Protein AF-A0AAN6EA94-F1 (afdb_monomer)

Nearest PDB structures (foldseek):
  4as4-assembly1_B  TM=8.033E-01  e=3.311E-05  Homo sapiens
  2bji-assembly1_B  TM=8.507E-01  e=7.725E-05  Bos taurus
  5j16-assembly1_D  TM=7.040E-01  e=3.036E-04  Staphylococcus aureus subsp. aureus MSSA476
  5i3s-assembly2_D  TM=6.982E-01  e=8.613E-04  Staphylococcus aureus subsp. aureus MSSA476
  5yht-assembly1_A  TM=8.464E-01  e=1.246E-02  Mycobacterium tuberculosis H37Rv

Solvent-accessible surface area (backbone atoms only — not comparable to full-atom values): 6766 Å² total; per-residue (Å²): 108,83,66,83,83,87,48,57,32,65,44,31,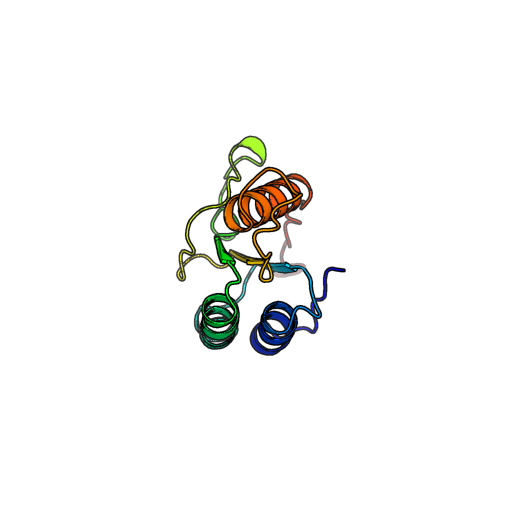46,32,15,34,70,58,78,25,54,39,41,77,52,76,70,60,55,54,80,54,35,49,70,14,51,53,47,18,49,76,52,57,17,50,62,24,22,56,56,50,48,90,89,46,88,66,53,66,94,71,41,54,72,36,74,61,45,69,87,41,30,19,42,32,38,34,25,53,46,76,73,47,99,89,49,91,67,51,22,69,56,50,51,46,50,56,47,30,54,47,47,66,68,58,78,84,78,82,80,70,82,85,77,81,128

Sequence (117 aa):
NLRITGAAAPDLALVAKGVAEMYWECGPHAWDFAAGVVLVLESGGAVFDGAGWWGSNVPQKDRVPRPLNIWNRKIVAVRHVPDLPDRPGSGREIQKQLVAELLETVEDIEYAPDGSH

Mean predicted aligned error: 7.83 Å

Radius of gyration: 14.71 Å; Cα contacts (8 Å, |Δi|>4): 202; chains: 1; bounding box: 42×26×45 Å

Foldseek 3Di:
DEDDPPAQQVSLLCLLVVVDFKYKDAADALVRHVNSQVSQVVSQKAKFFLDDADPDPCDLVNRFTHHDDNRHRIMMIGHQDCDDPPDPDHSVVVNRVVSNVVSNPDDDDPPDPPDDD

pLDDT: mean 78.44, std 14.79, range [38.16, 94.62]

Secondary structure (DSSP, 8-state):
-B---S-HHHHHHHHHTTSSSEEEEES--HHHHHHHHHHHHHTT-EEEE-SS-TT----GGG---EE--TTSSEEEEE------TTSSS-HHHHHHHHHHHHHHH------------

Structure (mmCIF, N/CA/C/O backbone):
data_AF-A0AAN6EA94-F1
#
_entry.id   AF-A0AAN6EA94-F1
#
loop_
_atom_site.group_PDB
_atom_site.id
_atom_site.type_symbol
_atom_site.label_atom_id
_atom_s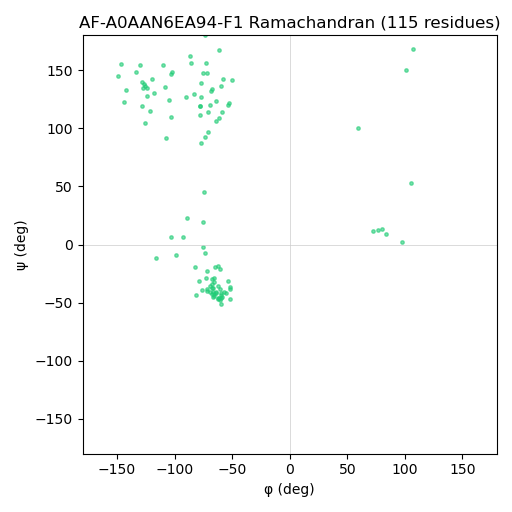ite.label_alt_id
_atom_site.label_comp_id
_atom_site.label_asym_id
_atom_site.label_entity_id
_atom_site.label_seq_id
_atom_site.pdbx_PDB_ins_code
_atom_site.Cartn_x
_atom_site.Cartn_y
_atom_site.Cartn_z
_atom_site.occupancy
_atom_site.B_iso_or_equiv
_atom_site.auth_seq_id
_atom_site.auth_comp_id
_atom_site.auth_asym_id
_atom_site.auth_atom_id
_atom_site.pdbx_PDB_model_num
ATOM 1 N N . ASN A 1 1 ? 2.825 -9.934 8.039 1.00 42.56 1 ASN A N 1
ATOM 2 C CA . ASN A 1 1 ? 3.240 -10.898 6.975 1.00 42.56 1 ASN A CA 1
ATOM 3 C C . ASN A 1 1 ? 3.220 -10.209 5.613 1.00 42.56 1 ASN A C 1
ATOM 5 O O . ASN A 1 1 ? 2.135 -9.860 5.161 1.00 42.56 1 ASN A O 1
ATOM 9 N N . LEU A 1 2 ? 4.381 -10.023 4.975 1.00 52.03 2 LEU A N 1
ATOM 10 C CA . LEU A 1 2 ? 4.511 -9.535 3.592 1.00 52.03 2 LEU A CA 1
ATOM 11 C C . LEU A 1 2 ? 4.500 -10.745 2.639 1.00 52.03 2 LEU A C 1
ATOM 13 O O . LEU A 1 2 ? 5.250 -11.695 2.865 1.00 52.03 2 LEU A O 1
ATOM 17 N N . ARG A 1 3 ? 3.632 -10.759 1.619 1.00 54.88 3 ARG A N 1
ATOM 18 C CA . ARG A 1 3 ? 3.585 -11.822 0.598 1.00 54.88 3 ARG A CA 1
ATOM 19 C C . ARG A 1 3 ? 3.740 -11.227 -0.797 1.00 54.88 3 ARG A C 1
ATOM 21 O O . ARG A 1 3 ? 3.077 -10.248 -1.113 1.00 54.88 3 ARG A O 1
ATOM 28 N N . ILE A 1 4 ? 4.592 -11.870 -1.591 1.00 57.31 4 ILE A N 1
ATOM 29 C CA . ILE A 1 4 ? 4.792 -11.617 -3.018 1.00 57.31 4 ILE A CA 1
ATOM 30 C C . ILE A 1 4 ? 4.599 -12.975 -3.698 1.00 57.31 4 ILE A C 1
ATOM 32 O O . ILE A 1 4 ? 5.441 -13.861 -3.559 1.00 57.31 4 ILE A O 1
ATOM 36 N N . THR A 1 5 ? 3.461 -13.192 -4.355 1.00 55.50 5 THR A N 1
ATOM 37 C CA . THR A 1 5 ? 3.167 -14.429 -5.103 1.00 55.50 5 THR A CA 1
ATOM 38 C C . THR A 1 5 ? 3.560 -14.336 -6.579 1.00 55.50 5 THR A C 1
ATOM 40 O O . THR A 1 5 ? 3.314 -15.268 -7.341 1.00 55.50 5 THR A O 1
ATOM 43 N N . GLY A 1 6 ? 4.221 -13.244 -6.982 1.00 59.19 6 GLY A N 1
ATOM 44 C CA . GLY A 1 6 ? 4.683 -13.022 -8.354 1.00 59.19 6 GLY A CA 1
ATOM 45 C C . GLY A 1 6 ? 3.611 -12.454 -9.290 1.00 59.19 6 GLY A C 1
ATOM 46 O O . GLY A 1 6 ? 3.837 -12.394 -10.494 1.00 59.19 6 GLY A O 1
ATOM 47 N N . ALA A 1 7 ? 2.455 -12.038 -8.758 1.00 66.62 7 ALA A N 1
ATOM 48 C CA . ALA A 1 7 ? 1.426 -11.310 -9.495 1.00 66.62 7 ALA A CA 1
ATOM 49 C C . ALA A 1 7 ? 0.753 -10.262 -8.592 1.00 66.62 7 ALA A C 1
ATOM 51 O O . ALA A 1 7 ? 0.151 -10.600 -7.572 1.00 66.62 7 ALA A O 1
ATOM 52 N N . ALA A 1 8 ? 0.797 -8.993 -9.004 1.00 79.62 8 ALA A N 1
ATOM 53 C CA . ALA A 1 8 ? 0.342 -7.876 -8.179 1.00 79.62 8 ALA A CA 1
ATOM 54 C C . ALA A 1 8 ? -1.159 -7.903 -7.855 1.00 79.62 8 ALA A C 1
ATOM 56 O O . ALA A 1 8 ? -1.570 -7.649 -6.723 1.00 79.62 8 ALA A O 1
ATOM 57 N N . ALA A 1 9 ? -2.000 -8.243 -8.833 1.00 79.50 9 ALA A N 1
ATOM 58 C CA . ALA A 1 9 ? -3.451 -8.258 -8.661 1.00 79.50 9 ALA A CA 1
ATOM 59 C C . ALA A 1 9 ? -3.962 -9.219 -7.555 1.00 79.50 9 ALA A C 1
ATOM 61 O O . ALA A 1 9 ? -4.735 -8.766 -6.704 1.00 79.50 9 ALA A O 1
ATOM 62 N N . PRO A 1 10 ? -3.582 -10.516 -7.512 1.00 82.12 10 PRO A N 1
ATOM 63 C CA . PRO A 1 10 ? -4.036 -11.424 -6.455 1.00 82.12 10 PRO A CA 1
ATOM 64 C C . PRO A 1 10 ? -3.473 -11.080 -5.070 1.00 82.12 10 PRO A C 1
ATOM 66 O O . PRO A 1 10 ? -4.201 -11.215 -4.085 1.00 82.12 10 PRO A O 1
ATOM 69 N N . ASP A 1 11 ? -2.240 -10.579 -4.973 1.00 86.94 11 ASP A N 1
ATOM 70 C CA . ASP A 1 11 ? -1.673 -10.145 -3.690 1.00 86.94 11 ASP A CA 1
ATOM 71 C C . ASP A 1 11 ? -2.418 -8.925 -3.128 1.00 86.94 11 ASP A C 1
ATOM 73 O O . ASP A 1 11 ? -2.794 -8.897 -1.952 1.00 86.94 11 ASP A O 1
ATOM 77 N N . LEU A 1 12 ? -2.749 -7.954 -3.983 1.00 86.50 12 LEU A N 1
ATOM 78 C CA . LEU A 1 12 ? -3.591 -6.815 -3.612 1.00 86.50 12 LEU 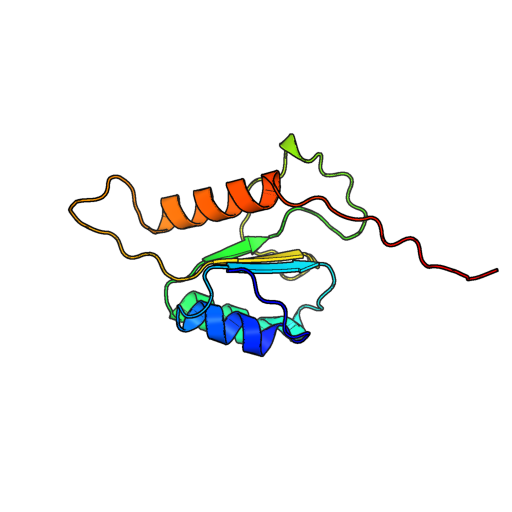A CA 1
ATOM 79 C C . LEU A 1 12 ? -5.001 -7.249 -3.187 1.00 86.50 12 LEU A C 1
ATOM 81 O O . LEU A 1 12 ? -5.559 -6.689 -2.243 1.00 86.50 12 LEU A O 1
ATOM 85 N N . ALA A 1 13 ? -5.566 -8.288 -3.806 1.00 89.44 13 ALA A N 1
ATOM 86 C CA . ALA A 1 13 ? -6.845 -8.850 -3.375 1.00 89.44 13 ALA A CA 1
ATOM 87 C C . ALA A 1 13 ? -6.765 -9.490 -1.973 1.00 89.44 13 ALA A C 1
ATOM 89 O O . ALA A 1 13 ? -7.737 -9.436 -1.216 1.00 89.44 13 ALA A O 1
ATOM 90 N N . LEU A 1 14 ? -5.619 -10.067 -1.590 1.00 88.19 14 LEU A N 1
ATOM 91 C CA . LEU A 1 14 ? -5.395 -10.567 -0.227 1.00 88.19 14 LEU A CA 1
ATOM 92 C C . LEU A 1 14 ? -5.283 -9.428 0.793 1.00 88.19 14 LEU A C 1
ATOM 94 O O . LEU A 1 14 ? -5.783 -9.575 1.910 1.00 88.19 14 LEU A O 1
ATOM 98 N N . VAL A 1 15 ? -4.685 -8.294 0.411 1.00 90.94 15 VAL A N 1
ATOM 99 C CA . VAL A 1 15 ? -4.663 -7.071 1.233 1.00 90.94 15 VAL A CA 1
ATOM 100 C C . VAL A 1 15 ? -6.072 -6.501 1.401 1.00 90.94 15 VAL A C 1
ATOM 102 O O . VAL A 1 15 ? -6.478 -6.195 2.522 1.00 90.94 15 VAL A O 1
ATOM 105 N N . ALA A 1 16 ? -6.856 -6.436 0.321 1.00 91.50 16 ALA A N 1
ATOM 106 C CA . ALA A 1 16 ? -8.245 -5.976 0.360 1.00 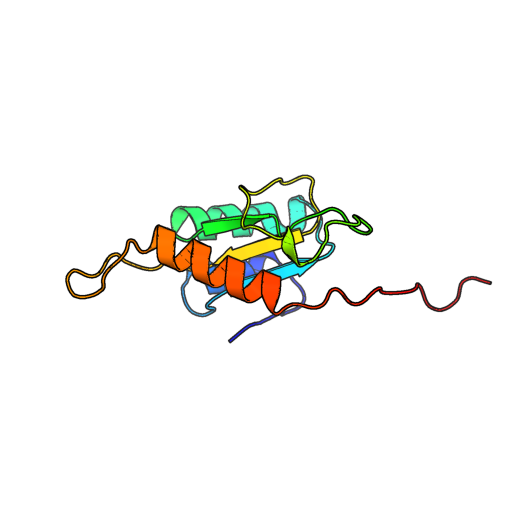91.50 16 ALA A CA 1
ATOM 107 C C . ALA A 1 16 ? -9.126 -6.858 1.265 1.00 91.50 16 ALA A C 1
ATOM 109 O O . ALA A 1 16 ? -9.956 -6.359 2.020 1.00 91.50 16 ALA A O 1
ATOM 110 N N . LYS A 1 17 ? -8.903 -8.180 1.253 1.00 90.19 17 LYS A N 1
ATOM 111 C CA . LYS A 1 17 ? -9.574 -9.129 2.161 1.00 90.19 17 LYS A CA 1
ATOM 112 C C . LYS A 1 17 ? -9.064 -9.078 3.608 1.00 90.19 17 LYS A C 1
ATOM 114 O O . LYS A 1 17 ? -9.618 -9.773 4.455 1.00 90.19 17 LYS A O 1
ATOM 119 N N . GLY A 1 18 ? -8.003 -8.321 3.898 1.00 86.62 18 GLY A N 1
ATOM 120 C CA . GLY A 1 18 ? -7.371 -8.257 5.220 1.00 86.62 18 GLY A CA 1
ATOM 121 C C . GLY A 1 18 ? -6.573 -9.507 5.608 1.00 86.62 18 GLY A C 1
ATOM 122 O O . GLY A 1 18 ? -6.185 -9.642 6.765 1.00 86.62 18 GLY A O 1
ATOM 123 N N . VAL A 1 19 ? -6.321 -10.419 4.661 1.00 87.88 19 VAL A N 1
ATOM 124 C CA . VAL A 1 19 ? -5.503 -11.628 4.872 1.00 87.88 19 VAL A CA 1
ATOM 125 C C . VAL A 1 19 ? -4.017 -11.270 4.906 1.00 87.88 19 VAL A C 1
ATOM 127 O O . VAL A 1 19 ? -3.256 -11.826 5.697 1.00 87.88 19 VAL A O 1
ATOM 130 N N . ALA A 1 20 ? -3.609 -10.337 4.046 1.00 86.62 20 ALA A N 1
ATOM 131 C CA . ALA A 1 20 ? -2.290 -9.722 4.072 1.00 86.62 20 ALA A CA 1
ATOM 132 C C . ALA A 1 20 ? -2.384 -8.317 4.681 1.00 86.62 20 ALA A C 1
ATOM 134 O O . ALA A 1 20 ? -3.384 -7.619 4.517 1.00 86.62 20 ALA A O 1
ATOM 135 N N . GLU A 1 21 ? -1.341 -7.897 5.393 1.00 88.06 21 GLU A N 1
ATOM 136 C CA . GLU A 1 21 ? -1.320 -6.572 6.023 1.00 88.06 21 GLU A CA 1
ATOM 137 C C . GLU A 1 21 ? -0.931 -5.483 5.034 1.00 88.06 21 GLU A C 1
ATOM 139 O O . GLU A 1 21 ? -1.549 -4.418 5.004 1.00 88.06 21 GLU A O 1
ATOM 144 N N . MET A 1 22 ? 0.089 -5.765 4.225 1.00 87.94 22 MET A N 1
ATOM 145 C CA . MET A 1 22 ? 0.651 -4.830 3.266 1.00 87.94 22 MET A CA 1
ATOM 146 C C . MET A 1 22 ? 1.144 -5.561 2.023 1.00 87.94 22 MET A C 1
ATOM 148 O O . MET A 1 22 ? 1.497 -6.742 2.075 1.00 87.94 22 MET A O 1
ATOM 152 N N . TYR A 1 23 ? 1.193 -4.814 0.930 1.00 88.44 23 TYR A N 1
ATOM 153 C C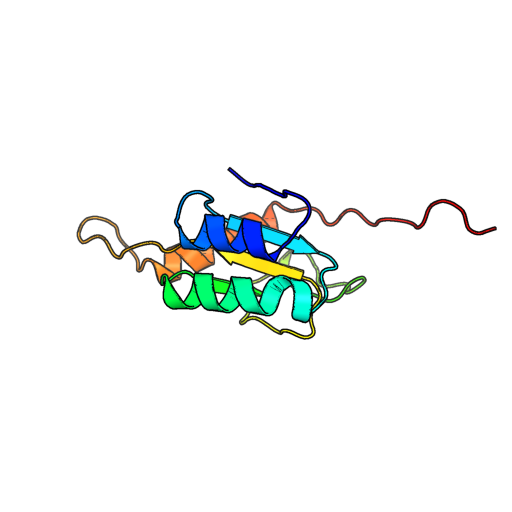A . TYR A 1 23 ? 1.798 -5.181 -0.337 1.00 88.44 23 TYR A CA 1
ATOM 154 C C . TYR A 1 23 ? 2.797 -4.098 -0.732 1.00 88.44 23 TYR A C 1
ATOM 156 O O . TYR A 1 23 ? 2.485 -2.913 -0.624 1.00 88.44 23 TYR A O 1
ATOM 164 N N . TRP A 1 24 ? 3.974 -4.500 -1.198 1.00 86.00 24 TRP A N 1
ATOM 165 C CA . TRP A 1 24 ? 4.987 -3.602 -1.738 1.00 86.00 24 TRP A CA 1
ATOM 166 C C . TRP A 1 24 ? 5.663 -4.277 -2.918 1.00 86.00 24 TRP A C 1
ATOM 168 O O . TRP A 1 24 ? 6.051 -5.441 -2.823 1.00 86.00 24 TRP A O 1
ATOM 178 N N . GLU A 1 25 ? 5.799 -3.545 -4.018 1.00 83.12 25 GLU A N 1
ATOM 179 C CA . GLU A 1 25 ? 6.480 -4.033 -5.211 1.00 83.12 25 GLU A CA 1
ATOM 180 C C . GLU A 1 25 ? 7.144 -2.879 -5.964 1.00 83.12 25 GLU A C 1
ATOM 182 O O . GLU A 1 25 ? 6.619 -1.760 -6.034 1.00 83.12 25 GLU A O 1
ATOM 187 N N . CYS A 1 26 ? 8.298 -3.179 -6.558 1.00 80.25 26 CYS A N 1
ATOM 188 C CA . CYS A 1 26 ? 9.030 -2.298 -7.448 1.00 80.25 26 CYS A CA 1
ATOM 189 C C . CYS A 1 26 ? 9.124 -2.930 -8.841 1.00 80.25 26 CYS A C 1
ATOM 191 O O . CYS A 1 26 ? 9.532 -4.077 -8.983 1.00 80.25 26 CYS A O 1
ATOM 193 N N . GLY A 1 27 ? 8.789 -2.163 -9.875 1.00 77.31 27 GLY A N 1
ATOM 194 C CA . GLY A 1 27 ? 8.811 -2.598 -11.263 1.00 77.31 27 GLY A CA 1
ATOM 195 C C . GLY A 1 27 ? 7.493 -3.064 -11.896 1.00 77.31 27 GLY A C 1
ATOM 196 O O . GLY A 1 27 ? 7.572 -3.397 -13.077 1.00 77.31 27 GLY A O 1
ATOM 197 N N . PRO A 1 28 ? 6.289 -3.060 -11.285 1.00 80.44 28 PRO A N 1
ATOM 198 C CA . PRO A 1 28 ? 5.101 -3.438 -12.043 1.00 80.44 28 PRO A CA 1
ATOM 199 C C . PRO A 1 28 ? 4.708 -2.337 -13.037 1.00 80.44 28 PRO A C 1
ATOM 201 O O . PRO A 1 28 ? 5.072 -1.163 -12.882 1.00 80.44 28 PRO A O 1
ATOM 204 N N . HIS A 1 29 ? 3.987 -2.708 -14.091 1.00 82.88 29 HIS A N 1
ATOM 205 C CA . HIS A 1 29 ? 3.323 -1.739 -14.952 1.00 82.88 29 HIS A CA 1
ATOM 206 C C . HIS A 1 29 ? 1.953 -1.367 -14.383 1.00 82.88 29 HIS A C 1
ATOM 208 O O . H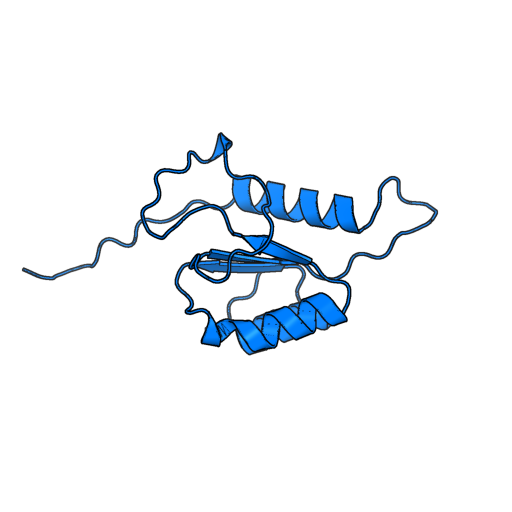IS A 1 29 ? 1.332 -2.145 -13.663 1.00 82.88 29 HIS A O 1
ATOM 214 N N . ALA A 1 30 ? 1.447 -0.181 -14.741 1.00 82.88 30 ALA A N 1
ATOM 215 C CA . ALA A 1 30 ? 0.173 0.331 -14.230 1.00 82.88 30 ALA A CA 1
ATOM 216 C C . ALA A 1 30 ? -0.991 -0.664 -14.395 1.00 82.88 30 ALA A C 1
ATOM 218 O O . ALA A 1 30 ? -1.847 -0.779 -13.520 1.00 82.88 30 ALA A O 1
ATOM 219 N N . TRP A 1 31 ? -1.007 -1.417 -15.497 1.00 85.19 31 TRP A N 1
ATOM 220 C CA . TRP A 1 31 ? -2.034 -2.421 -15.773 1.00 85.19 31 TRP A CA 1
ATOM 221 C C . TRP A 1 31 ? -1.934 -3.676 -14.893 1.00 85.19 31 TRP A C 1
ATOM 223 O O . TRP A 1 31 ? -2.955 -4.327 -14.687 1.00 85.19 31 TRP A O 1
ATOM 233 N N . ASP A 1 32 ? -0.766 -3.991 -14.326 1.00 85.25 32 ASP A N 1
ATOM 234 C CA . ASP A 1 32 ? -0.568 -5.190 -13.498 1.00 85.25 32 ASP A CA 1
ATOM 235 C C . ASP A 1 32 ? -1.248 -5.060 -12.125 1.00 85.25 32 ASP A C 1
ATOM 237 O O . ASP A 1 32 ? -1.694 -6.052 -11.544 1.00 85.25 32 ASP A O 1
ATOM 241 N N . PHE A 1 33 ? -1.375 -3.829 -11.613 1.00 86.31 33 PHE A N 1
ATOM 242 C CA . PHE A 1 33 ? -1.931 -3.550 -10.285 1.00 86.31 33 PHE A CA 1
ATOM 243 C C . PHE A 1 33 ? -3.226 -2.732 -10.287 1.00 86.31 33 PHE A C 1
ATOM 245 O O . PHE A 1 33 ? -3.882 -2.662 -9.247 1.00 86.31 33 PHE A O 1
ATOM 252 N N . ALA A 1 34 ? -3.635 -2.131 -11.412 1.00 88.50 34 ALA A N 1
ATOM 253 C CA . ALA A 1 34 ? -4.804 -1.244 -11.470 1.00 88.50 34 ALA A CA 1
ATOM 254 C C . ALA A 1 34 ? -6.075 -1.874 -10.873 1.00 88.50 34 ALA A C 1
ATOM 256 O O . ALA A 1 34 ? -6.748 -1.252 -10.051 1.00 88.50 34 ALA A O 1
ATOM 257 N N . ALA A 1 35 ? -6.377 -3.125 -11.234 1.00 89.31 35 ALA A N 1
ATOM 258 C CA . ALA A 1 35 ? -7.540 -3.837 -10.704 1.00 89.31 35 ALA A CA 1
ATOM 259 C C . ALA A 1 35 ? -7.432 -4.079 -9.187 1.00 89.31 35 ALA A C 1
ATOM 261 O O . ALA A 1 35 ? -8.405 -3.906 -8.455 1.00 89.31 35 ALA A O 1
ATOM 262 N N . GLY A 1 36 ? -6.239 -4.431 -8.702 1.00 89.06 36 GLY A N 1
ATOM 263 C CA . GLY A 1 36 ? -5.984 -4.651 -7.279 1.00 89.06 36 GLY A CA 1
ATOM 264 C C . GLY A 1 36 ? -6.099 -3.370 -6.450 1.00 89.06 36 GLY A C 1
ATOM 265 O O . GLY A 1 36 ? -6.648 -3.398 -5.352 1.00 89.06 36 GLY A O 1
ATOM 266 N N . VAL A 1 37 ? -5.655 -2.234 -6.992 1.00 90.94 37 VAL A N 1
ATOM 267 C CA . VAL A 1 37 ? -5.774 -0.923 -6.336 1.00 90.94 37 VAL A CA 1
ATOM 268 C C . VAL A 1 37 ? -7.229 -0.574 -6.063 1.00 90.94 37 VAL A C 1
ATOM 270 O O . VAL A 1 37 ? -7.547 -0.171 -4.948 1.00 90.94 37 VAL A O 1
ATOM 273 N N . VAL A 1 38 ? -8.118 -0.771 -7.040 1.00 92.12 38 VAL A N 1
ATOM 274 C CA . VAL A 1 38 ? -9.553 -0.510 -6.848 1.00 92.12 38 VAL A CA 1
ATOM 275 C C . VAL A 1 38 ? -10.103 -1.363 -5.706 1.00 92.12 38 VAL A C 1
ATOM 277 O O . VAL A 1 38 ? -10.763 -0.832 -4.822 1.00 92.12 38 VAL A O 1
ATOM 280 N N . LEU A 1 39 ? -9.762 -2.655 -5.654 1.00 93.19 39 LEU A N 1
ATOM 281 C CA . LEU A 1 39 ? -10.216 -3.541 -4.576 1.00 93.19 39 LEU A CA 1
ATOM 282 C C . LEU A 1 39 ? -9.761 -3.066 -3.191 1.00 93.19 39 LEU A C 1
ATOM 284 O O . LEU A 1 39 ? -10.554 -3.083 -2.253 1.00 93.19 39 LEU A O 1
ATOM 288 N N . VAL A 1 40 ? -8.503 -2.635 -3.057 1.00 93.62 40 VAL A N 1
ATOM 289 C CA . VAL A 1 40 ? -7.971 -2.129 -1.781 1.00 93.62 40 VAL A CA 1
ATOM 290 C C . VAL A 1 40 ? -8.656 -0.824 -1.378 1.00 93.62 40 VAL A C 1
ATOM 292 O O . VAL A 1 40 ? -8.964 -0.633 -0.203 1.00 93.62 40 VAL A O 1
ATOM 295 N N . LEU A 1 41 ? -8.904 0.080 -2.326 1.00 92.88 41 LEU A N 1
ATOM 296 C CA . LEU A 1 41 ? -9.570 1.350 -2.034 1.00 92.88 41 LEU A CA 1
ATOM 297 C C . LEU A 1 41 ? -11.026 1.133 -1.599 1.00 92.88 41 LEU A C 1
ATOM 299 O O . LEU A 1 41 ? -11.439 1.687 -0.581 1.00 92.88 41 LEU A O 1
ATOM 303 N N . GLU A 1 42 ? -11.773 0.282 -2.306 1.00 94.44 42 GLU A N 1
ATOM 304 C CA . GLU A 1 42 ? -13.169 -0.047 -1.978 1.00 94.44 42 GLU A CA 1
ATOM 305 C C . GLU A 1 42 ? -13.300 -0.794 -0.643 1.00 94.44 42 GLU A C 1
ATOM 307 O O . GLU A 1 42 ? -14.293 -0.640 0.065 1.00 94.44 42 GLU A O 1
ATOM 312 N N . SER A 1 43 ? -12.283 -1.563 -0.237 1.00 92.56 43 SER A N 1
ATOM 313 C CA . SER A 1 43 ? -12.275 -2.220 1.074 1.00 92.56 43 SER A CA 1
ATOM 314 C C . SER A 1 43 ? -11.977 -1.263 2.238 1.00 92.56 43 SER A C 1
ATOM 316 O O . SER A 1 43 ? -11.921 -1.710 3.381 1.00 92.56 43 SER A O 1
ATOM 318 N N . GLY A 1 44 ? -11.709 0.022 1.977 1.00 92.06 44 GLY A N 1
ATOM 319 C CA . GLY A 1 44 ? -11.261 0.994 2.982 1.00 92.06 44 GLY A CA 1
ATOM 320 C C . GLY A 1 44 ? -9.765 0.905 3.316 1.00 92.06 44 GLY A C 1
ATOM 321 O O . GLY A 1 44 ? -9.313 1.458 4.326 1.00 92.06 44 GLY A O 1
ATOM 322 N N . GLY A 1 45 ? -8.992 0.183 2.503 1.00 92.50 45 GLY A N 1
ATOM 323 C CA . GLY A 1 45 ? -7.535 0.209 2.521 1.00 92.50 45 GLY A CA 1
ATOM 324 C C . GLY A 1 45 ? -6.979 1.503 1.925 1.00 92.50 45 GLY A C 1
ATOM 325 O O . GLY A 1 45 ? -7.713 2.395 1.494 1.00 92.50 45 GLY A O 1
ATOM 326 N N . ALA A 1 46 ? -5.657 1.615 1.900 1.00 93.56 46 ALA A N 1
ATOM 327 C CA . ALA A 1 46 ? -4.980 2.764 1.315 1.00 93.56 46 ALA A CA 1
ATOM 328 C C . ALA A 1 46 ? -3.833 2.314 0.414 1.00 93.56 46 ALA A C 1
ATOM 330 O O . ALA A 1 46 ? -3.192 1.293 0.656 1.00 93.56 46 ALA A O 1
ATOM 331 N N . VAL A 1 47 ? -3.584 3.100 -0.630 1.00 91.88 47 VAL A N 1
ATOM 332 C CA . VAL A 1 47 ? -2.507 2.859 -1.587 1.00 91.88 47 VAL A CA 1
ATOM 333 C C . VAL A 1 47 ? -1.667 4.123 -1.710 1.00 91.88 47 VAL A C 1
ATOM 335 O O . VAL A 1 47 ? -2.203 5.229 -1.819 1.00 91.88 47 VAL A O 1
ATOM 338 N N . PHE A 1 48 ? -0.353 3.947 -1.682 1.00 90.62 48 PHE A N 1
ATOM 339 C CA . PHE A 1 48 ? 0.649 4.998 -1.696 1.00 90.62 48 PHE A CA 1
ATOM 340 C C . PHE A 1 48 ? 1.706 4.719 -2.764 1.00 90.62 48 PHE A C 1
ATOM 342 O O . PHE A 1 48 ? 1.957 3.576 -3.149 1.00 90.62 48 PHE A O 1
ATOM 349 N N . ASP A 1 49 ? 2.339 5.788 -3.232 1.00 85.94 49 ASP A N 1
ATOM 350 C CA . ASP A 1 49 ? 3.573 5.710 -4.009 1.00 85.94 49 ASP A CA 1
ATOM 351 C C . ASP A 1 49 ? 4.713 5.221 -3.103 1.00 85.94 49 ASP A C 1
ATOM 353 O O . ASP A 1 49 ? 4.911 5.757 -2.010 1.00 85.94 49 ASP A O 1
ATOM 357 N N . GLY A 1 50 ? 5.486 4.234 -3.564 1.00 70.19 50 GLY A N 1
ATOM 358 C CA . GLY A 1 50 ? 6.618 3.653 -2.824 1.00 70.19 50 GLY A CA 1
ATOM 359 C C . GLY A 1 50 ? 7.878 4.521 -2.791 1.00 70.19 50 GLY A C 1
ATOM 360 O O . GLY A 1 50 ? 8.964 4.022 -2.524 1.00 70.19 50 GLY A O 1
ATOM 361 N N . ALA A 1 51 ? 7.711 5.813 -3.066 1.00 64.25 51 ALA A N 1
ATOM 362 C CA . ALA A 1 51 ? 8.727 6.836 -3.218 1.00 64.25 51 ALA A CA 1
ATOM 363 C C . ALA A 1 51 ? 9.747 6.559 -4.337 1.00 64.25 51 ALA A C 1
ATOM 365 O O . ALA A 1 51 ? 10.751 5.870 -4.164 1.00 64.25 51 ALA A O 1
ATOM 366 N N . GLY A 1 52 ? 9.528 7.223 -5.476 1.00 56.50 52 GLY A N 1
ATOM 367 C CA . GLY A 1 52 ? 10.540 7.386 -6.515 1.00 56.50 52 GLY A CA 1
ATOM 368 C C . GLY A 1 52 ? 10.311 6.547 -7.772 1.00 56.50 52 GLY A C 1
ATOM 369 O O . GLY A 1 52 ? 9.451 5.675 -7.830 1.00 56.50 52 GLY A O 1
ATOM 370 N N . TRP A 1 53 ? 11.077 6.861 -8.809 1.00 51.78 53 TRP A N 1
ATOM 371 C CA . TRP A 1 53 ? 11.150 6.081 -10.042 1.00 51.78 53 TRP A CA 1
ATOM 372 C C . TRP A 1 53 ? 12.193 4.972 -9.873 1.00 51.78 53 TRP A C 1
ATOM 374 O O . TRP A 1 53 ? 13.055 5.041 -8.997 1.00 51.78 53 TRP A O 1
ATOM 384 N N . TRP A 1 54 ? 12.159 3.954 -10.729 1.00 47.88 54 TRP A N 1
ATOM 385 C CA . TRP A 1 54 ? 13.319 3.076 -10.885 1.00 47.88 54 TRP A CA 1
ATOM 386 C C . TRP A 1 54 ? 14.557 3.939 -11.193 1.00 47.88 54 TRP A C 1
ATOM 388 O O . TRP A 1 54 ? 14.530 4.713 -12.149 1.00 47.88 54 TRP A O 1
ATOM 398 N N . GLY A 1 55 ? 15.591 3.878 -10.348 1.00 52.44 55 GLY A N 1
ATOM 399 C CA . GLY A 1 55 ? 16.778 4.737 -10.460 1.00 52.44 55 GLY A CA 1
ATOM 400 C C . GLY A 1 55 ? 16.608 6.187 -9.977 1.00 52.44 55 GLY A C 1
ATOM 401 O O . GLY A 1 55 ? 17.463 7.024 -10.256 1.00 52.44 55 GLY A O 1
ATOM 402 N N . SER A 1 56 ? 15.527 6.538 -9.267 1.00 54.44 56 SER A N 1
ATOM 403 C CA . SER A 1 56 ? 15.452 7.858 -8.630 1.00 54.44 56 SER A CA 1
ATOM 404 C C . SER A 1 56 ? 16.295 7.906 -7.360 1.00 54.44 56 SER A C 1
ATOM 406 O O . SER A 1 56 ? 16.053 7.138 -6.431 1.00 54.44 56 SER A O 1
ATOM 408 N N . ASN A 1 57 ? 17.183 8.893 -7.274 1.00 56.81 57 ASN A N 1
ATOM 409 C CA . ASN A 1 57 ? 17.978 9.211 -6.086 1.00 56.81 57 ASN A CA 1
ATOM 410 C C . ASN A 1 57 ? 17.143 9.907 -4.995 1.00 56.81 57 ASN A C 1
ATOM 412 O O . ASN A 1 57 ? 17.569 10.934 -4.471 1.00 56.81 57 ASN A O 1
ATOM 416 N N . VAL A 1 58 ? 15.931 9.425 -4.688 1.00 66.62 58 VAL A N 1
ATOM 417 C CA . VAL A 1 58 ? 15.192 9.936 -3.522 1.00 66.62 58 VAL A CA 1
ATOM 418 C C . VAL A 1 58 ? 15.921 9.403 -2.293 1.00 66.62 58 VAL A C 1
ATOM 420 O O . VAL A 1 58 ? 15.938 8.184 -2.101 1.00 66.62 58 VAL A O 1
ATOM 423 N N . PRO A 1 59 ? 16.542 10.266 -1.469 1.00 67.38 59 PRO A N 1
ATOM 424 C CA . PRO A 1 59 ? 17.216 9.805 -0.268 1.00 67.38 59 PRO A CA 1
ATOM 425 C C . PRO A 1 59 ? 16.223 9.056 0.621 1.00 67.38 59 PRO A C 1
ATOM 427 O O . PRO A 1 59 ? 15.071 9.470 0.738 1.00 67.38 59 PRO A O 1
ATOM 430 N N . GLN A 1 60 ? 16.665 7.983 1.279 1.00 66.31 60 GLN A N 1
ATOM 431 C CA . GLN A 1 60 ? 15.807 7.175 2.157 1.00 66.31 60 GLN A CA 1
ATOM 432 C C . GLN A 1 60 ? 15.068 8.033 3.199 1.00 66.31 60 GLN A C 1
ATOM 434 O O . GLN A 1 60 ? 13.879 7.842 3.419 1.00 66.31 60 GLN A O 1
ATOM 439 N N . LYS A 1 61 ? 15.738 9.064 3.736 1.00 66.25 61 LYS A N 1
ATOM 440 C CA . LYS A 1 61 ? 15.172 10.050 4.676 1.00 66.25 61 LYS A CA 1
ATOM 441 C C . LYS A 1 61 ? 13.990 10.874 4.138 1.00 66.25 61 LYS A C 1
ATOM 443 O O . LYS A 1 61 ? 13.243 11.439 4.926 1.00 66.25 61 LYS A O 1
ATOM 448 N N . ASP A 1 62 ? 13.841 10.970 2.818 1.00 71.31 62 ASP A N 1
ATOM 449 C CA . ASP A 1 62 ? 12.796 11.754 2.150 1.00 71.31 62 ASP A CA 1
ATOM 450 C C . ASP A 1 62 ? 11.670 10.844 1.608 1.00 71.31 62 ASP A C 1
ATOM 452 O O . ASP A 1 62 ? 10.755 11.306 0.913 1.00 71.31 62 ASP A O 1
ATOM 456 N N . ARG A 1 63 ? 11.713 9.536 1.915 1.00 74.81 63 ARG A N 1
ATOM 457 C CA . ARG A 1 63 ? 10.667 8.570 1.558 1.00 74.81 63 ARG A CA 1
ATOM 458 C C . ARG A 1 63 ? 9.473 8.707 2.496 1.00 74.81 63 ARG A C 1
ATOM 460 O O . ARG A 1 63 ? 9.349 8.017 3.500 1.00 74.81 63 ARG A O 1
ATOM 4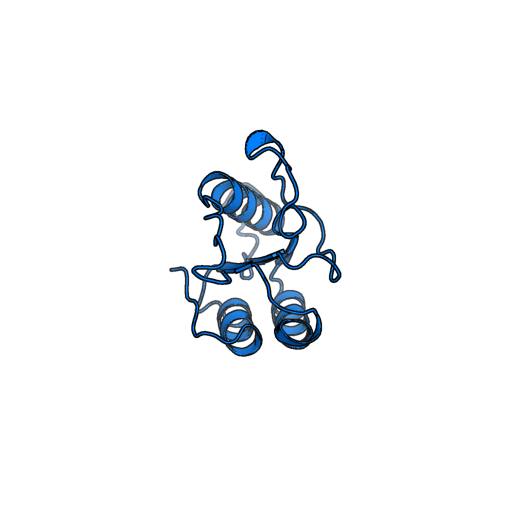67 N N . VAL A 1 64 ? 8.564 9.598 2.132 1.00 80.50 64 VAL A N 1
ATOM 468 C CA . VAL A 1 64 ? 7.282 9.771 2.822 1.00 80.50 64 VAL A CA 1
ATOM 469 C C . VAL A 1 64 ? 6.144 9.111 2.037 1.00 80.50 64 VAL A C 1
ATOM 471 O O . VAL A 1 64 ? 6.186 9.114 0.802 1.00 80.50 64 VAL A O 1
ATOM 474 N N . PRO A 1 65 ? 5.097 8.588 2.705 1.00 84.00 65 PRO A N 1
ATOM 475 C CA . PRO A 1 65 ? 3.908 8.085 2.023 1.00 84.00 65 PRO A CA 1
ATOM 476 C C . PRO A 1 65 ? 3.262 9.194 1.182 1.00 84.00 65 PRO A C 1
ATOM 478 O O . PRO A 1 65 ? 2.752 10.183 1.717 1.00 84.00 65 PRO A O 1
ATOM 481 N N . ARG A 1 66 ? 3.265 9.039 -0.144 1.00 85.56 66 ARG A N 1
ATOM 482 C CA . ARG A 1 66 ? 2.637 9.984 -1.082 1.00 85.56 66 ARG A CA 1
ATOM 483 C C . ARG A 1 66 ? 1.396 9.366 -1.721 1.00 85.56 66 ARG A C 1
ATOM 485 O O . ARG A 1 66 ? 1.327 8.141 -1.826 1.00 85.56 66 ARG A O 1
ATOM 492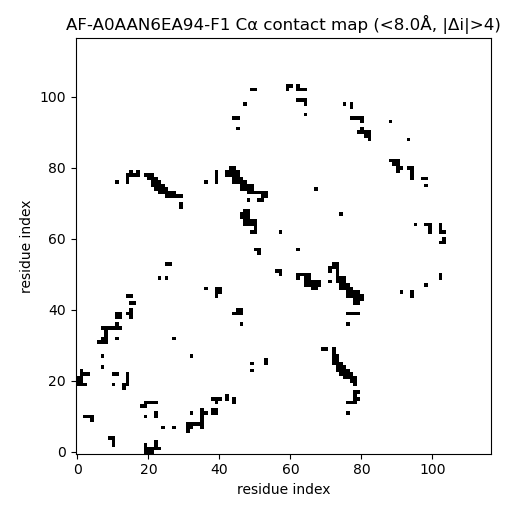 N N . PRO A 1 67 ? 0.419 10.177 -2.167 1.00 85.50 67 PRO A N 1
ATOM 493 C CA . PRO A 1 67 ? -0.676 9.675 -2.988 1.00 85.50 67 PRO A CA 1
ATOM 494 C C . PRO A 1 67 ? -0.142 8.849 -4.162 1.00 85.50 67 PRO A C 1
ATOM 496 O O . PRO A 1 67 ? 0.886 9.202 -4.742 1.00 85.50 67 PRO A O 1
ATOM 499 N N . LEU A 1 68 ? -0.835 7.757 -4.492 1.00 85.69 68 LEU A N 1
ATOM 500 C CA . LEU A 1 68 ? -0.450 6.879 -5.592 1.00 85.69 68 LEU A CA 1
ATOM 501 C C . LEU A 1 68 ? -0.270 7.684 -6.886 1.00 85.69 68 LEU A C 1
ATOM 503 O O . LEU A 1 68 ? -1.206 8.317 -7.376 1.00 85.69 68 LEU A O 1
ATOM 507 N N . ASN A 1 69 ? 0.925 7.600 -7.463 1.00 85.00 69 ASN A N 1
ATOM 508 C CA . ASN A 1 69 ? 1.185 8.013 -8.831 1.00 85.00 69 ASN A CA 1
ATOM 509 C C . ASN A 1 69 ? 1.284 6.753 -9.695 1.00 85.00 69 ASN A C 1
ATOM 511 O O . ASN A 1 69 ? 2.257 6.015 -9.592 1.00 85.00 69 ASN A O 1
ATOM 515 N N . ILE A 1 70 ? 0.289 6.521 -10.552 1.00 80.06 70 ILE A N 1
ATOM 516 C CA . ILE A 1 70 ? 0.211 5.324 -11.408 1.00 80.06 70 ILE A CA 1
ATOM 517 C C . ILE A 1 70 ? 1.363 5.204 -12.417 1.00 80.06 70 ILE A C 1
ATOM 519 O O . ILE A 1 70 ? 1.594 4.124 -12.952 1.00 80.06 70 ILE A O 1
ATOM 523 N N . TRP A 1 71 ? 2.070 6.304 -12.693 1.00 75.12 71 TRP A N 1
ATOM 524 C CA . TRP A 1 71 ? 3.240 6.317 -13.573 1.00 75.12 71 TRP A CA 1
ATOM 525 C C . TRP A 1 71 ? 4.512 5.878 -12.855 1.00 75.12 71 TRP A C 1
ATOM 527 O O . TRP A 1 71 ? 5.481 5.483 -13.505 1.00 75.12 71 TRP A O 1
ATOM 537 N N . ASN A 1 72 ? 4.513 5.922 -11.523 1.00 77.44 72 ASN A N 1
ATOM 538 C CA . ASN A 1 72 ? 5.609 5.383 -10.749 1.00 77.44 72 ASN A CA 1
ATOM 539 C C . ASN A 1 72 ? 5.483 3.864 -10.714 1.00 77.44 72 ASN A C 1
ATOM 541 O O . ASN A 1 72 ? 4.410 3.299 -10.516 1.00 77.44 72 ASN A O 1
ATOM 545 N N . ARG A 1 73 ? 6.622 3.194 -10.858 1.00 77.88 73 ARG A N 1
ATOM 546 C CA . ARG A 1 73 ? 6.707 1.733 -10.798 1.00 77.88 73 ARG A CA 1
ATOM 547 C C . ARG A 1 73 ? 6.932 1.232 -9.373 1.00 77.88 73 ARG A C 1
ATOM 549 O O . ARG A 1 73 ? 7.493 0.164 -9.201 1.00 77.88 73 ARG A O 1
ATOM 556 N N . LYS A 1 74 ? 6.575 2.011 -8.353 1.00 81.75 74 LYS A N 1
ATOM 557 C CA . LYS A 1 74 ? 6.687 1.616 -6.946 1.00 81.75 74 LYS A CA 1
ATOM 558 C C . LYS A 1 74 ? 5.355 1.846 -6.266 1.00 81.75 74 LYS A C 1
ATOM 560 O O . LYS A 1 74 ? 4.874 2.976 -6.201 1.00 81.75 74 LYS A O 1
ATOM 565 N N . ILE A 1 75 ? 4.775 0.775 -5.751 1.00 86.38 75 ILE A N 1
ATOM 566 C CA . ILE A 1 75 ? 3.454 0.799 -5.134 1.00 86.38 75 ILE A CA 1
ATOM 567 C C . ILE A 1 75 ? 3.523 0.196 -3.741 1.00 86.38 75 ILE A C 1
ATOM 569 O O . ILE A 1 75 ? 4.164 -0.831 -3.529 1.00 86.38 75 ILE A O 1
ATOM 573 N N . VAL A 1 76 ? 2.825 0.833 -2.804 1.00 90.44 76 VAL A N 1
ATOM 574 C CA . VAL A 1 76 ? 2.566 0.285 -1.475 1.00 90.44 76 VAL A CA 1
ATOM 575 C C . VAL A 1 76 ? 1.071 0.265 -1.246 1.00 90.44 76 VAL A C 1
ATOM 577 O O . VAL A 1 76 ? 0.415 1.293 -1.387 1.00 90.44 76 VAL A O 1
ATOM 580 N N . ALA A 1 77 ? 0.522 -0.877 -0.861 1.00 91.50 77 ALA A N 1
ATOM 581 C CA . ALA A 1 77 ? -0.857 -0.975 -0.414 1.00 91.50 77 ALA A CA 1
ATOM 582 C C . ALA A 1 77 ? -0.906 -1.484 1.021 1.00 91.50 77 ALA A C 1
ATOM 584 O O . ALA A 1 77 ? -0.135 -2.356 1.413 1.00 91.50 77 ALA A O 1
ATOM 585 N N . VAL A 1 78 ? -1.837 -0.950 1.798 1.00 93.62 78 VAL A N 1
ATOM 586 C CA . VAL A 1 78 ? -2.085 -1.339 3.183 1.00 93.62 78 VAL A CA 1
ATOM 587 C C . VAL A 1 78 ? -3.564 -1.643 3.353 1.00 93.62 78 VAL A C 1
ATOM 589 O O . VAL A 1 78 ? -4.432 -0.956 2.802 1.00 93.62 78 VAL A O 1
ATOM 592 N N . ARG A 1 79 ? -3.854 -2.701 4.112 1.00 94.62 79 ARG A N 1
ATOM 593 C CA . ARG A 1 79 ? -5.226 -3.130 4.386 1.00 94.62 79 ARG A CA 1
ATOM 594 C C . ARG A 1 79 ? -6.024 -2.054 5.119 1.00 94.62 79 ARG A C 1
ATOM 596 O O . ARG A 1 79 ? -5.480 -1.106 5.693 1.00 94.62 79 ARG A O 1
ATOM 603 N N . HIS A 1 80 ? -7.336 -2.247 5.173 1.00 93.69 80 HIS A N 1
ATOM 604 C CA . HIS A 1 80 ? -8.194 -1.438 6.026 1.00 93.69 80 HIS A CA 1
ATOM 605 C C . HIS A 1 80 ? -7.799 -1.564 7.506 1.00 93.69 80 HIS A C 1
ATOM 607 O O . HIS A 1 80 ? -7.542 -2.663 8.015 1.00 93.69 80 HIS A O 1
ATOM 613 N N . VAL A 1 81 ? -7.769 -0.423 8.190 1.00 91.06 81 VAL A N 1
ATOM 614 C CA . VAL A 1 81 ? -7.638 -0.327 9.642 1.00 91.06 81 VAL A CA 1
ATOM 615 C C . VAL A 1 81 ? -8.870 0.431 10.138 1.00 91.06 81 VAL A C 1
ATOM 617 O O . VAL A 1 81 ? -9.024 1.593 9.762 1.00 91.06 81 VAL A O 1
ATOM 620 N N . PRO A 1 82 ? -9.758 -0.202 10.924 1.00 88.50 82 PRO A N 1
ATOM 621 C CA . PRO A 1 82 ? -10.932 0.479 11.449 1.00 88.50 82 PRO A CA 1
ATOM 622 C C . PRO A 1 82 ? -10.536 1.472 12.544 1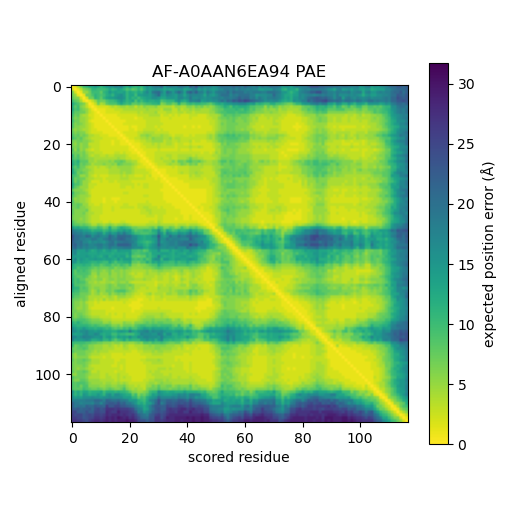.00 88.50 82 PRO A C 1
ATOM 624 O O . PRO A 1 82 ? -9.598 1.223 13.308 1.00 88.50 82 PRO A O 1
ATOM 627 N N . ASP A 1 83 ? -11.290 2.565 12.641 1.00 87.69 83 ASP A N 1
ATOM 628 C CA . ASP A 1 83 ? -11.243 3.458 13.795 1.00 87.69 83 ASP A CA 1
ATOM 629 C C . ASP A 1 83 ? -11.840 2.722 14.997 1.00 87.69 83 ASP A C 1
ATOM 631 O O . ASP A 1 83 ? -12.993 2.285 14.958 1.00 87.69 83 ASP A O 1
ATOM 635 N N . LEU A 1 84 ? -11.049 2.555 16.056 1.00 84.38 84 LEU A N 1
ATOM 636 C CA . LEU A 1 84 ? -11.501 1.914 17.284 1.00 84.38 84 LEU A CA 1
ATOM 637 C C . LEU A 1 84 ? -11.646 2.967 18.388 1.00 84.38 84 LEU A C 1
ATOM 639 O O . LEU A 1 84 ? -10.749 3.792 18.551 1.00 84.38 84 LEU A O 1
ATOM 643 N N . PRO A 1 85 ? -12.741 2.949 19.167 1.00 81.75 85 PRO A N 1
ATOM 644 C CA . PRO A 1 85 ? -13.003 3.967 20.186 1.00 81.75 85 PRO A CA 1
ATOM 645 C C . PRO A 1 85 ? -11.986 3.965 21.340 1.00 81.75 85 PRO A C 1
ATOM 647 O O . PRO A 1 85 ? -11.871 4.956 22.054 1.00 81.75 85 PRO A O 1
ATOM 650 N N . ASP A 1 86 ? -11.258 2.867 21.534 1.00 84.62 86 ASP A N 1
ATOM 651 C CA . ASP A 1 86 ? -10.251 2.660 22.579 1.00 84.62 86 ASP A CA 1
ATOM 652 C C . ASP A 1 86 ? -8.807 2.886 22.098 1.00 84.62 86 ASP A C 1
ATOM 654 O O . ASP A 1 86 ? -7.884 2.925 22.915 1.00 84.62 86 ASP A O 1
ATOM 658 N N . ARG A 1 87 ? -8.592 3.062 20.787 1.00 77.31 87 ARG A N 1
ATOM 659 C CA . ARG A 1 87 ? -7.270 3.305 20.206 1.00 77.31 87 ARG A CA 1
ATOM 660 C C . ARG A 1 87 ? -7.126 4.779 19.813 1.00 77.31 87 ARG A C 1
ATOM 662 O O . ARG A 1 87 ? -7.923 5.272 19.022 1.00 77.31 87 ARG A O 1
ATOM 669 N N . PRO A 1 88 ? -6.097 5.491 20.301 1.00 76.12 88 PRO A N 1
ATOM 670 C CA . PRO A 1 88 ? -5.828 6.846 19.842 1.00 76.12 88 PRO A CA 1
ATOM 671 C C . PRO A 1 88 ? -5.364 6.843 18.375 1.00 76.12 88 PRO A C 1
ATOM 673 O O . PRO A 1 88 ? -4.481 6.070 18.001 1.00 76.12 88 PRO A O 1
ATOM 676 N N . GLY A 1 89 ? -5.933 7.746 17.573 1.00 78.81 89 GLY A N 1
ATOM 677 C CA . GLY A 1 89 ? -5.590 7.952 16.163 1.00 78.81 89 GLY A CA 1
ATOM 678 C C . GLY A 1 89 ? -6.577 7.313 15.186 1.00 78.81 89 GLY A C 1
ATOM 679 O O . GLY A 1 89 ? -7.205 6.296 15.474 1.00 78.81 89 GLY A O 1
ATOM 680 N N . SER A 1 90 ? -6.708 7.922 14.010 1.00 89.38 90 SER A N 1
ATOM 681 C CA . SER A 1 90 ? -7.522 7.370 12.928 1.00 89.38 90 SER A CA 1
ATOM 682 C C . SER A 1 90 ? -6.814 6.193 12.250 1.00 89.38 90 SER A C 1
ATOM 684 O O . SER A 1 90 ? -5.595 6.178 12.075 1.00 89.38 90 SER A O 1
ATOM 686 N N . GLY A 1 91 ? -7.572 5.215 11.770 1.00 88.19 91 GLY A N 1
ATOM 687 C CA . GLY A 1 91 ? -7.103 4.108 10.950 1.00 88.19 91 GLY A CA 1
ATOM 688 C C . GLY A 1 91 ? -6.341 4.588 9.719 1.00 88.19 91 GLY A C 1
ATOM 689 O O . GLY A 1 91 ? -5.361 3.963 9.322 1.00 88.19 91 GLY A O 1
ATOM 690 N N . ARG A 1 92 ? -6.698 5.762 9.178 1.00 88.62 92 ARG A N 1
ATOM 691 C CA . ARG A 1 92 ? -5.963 6.418 8.087 1.00 88.62 92 ARG A CA 1
ATOM 692 C C . ARG A 1 92 ? -4.576 6.913 8.514 1.00 88.62 92 ARG A C 1
ATOM 694 O O . ARG A 1 92 ? -3.640 6.849 7.720 1.00 88.62 92 ARG A O 1
ATOM 701 N N . GLU A 1 93 ? -4.424 7.427 9.732 1.00 90.19 93 GLU A N 1
ATOM 702 C CA . GLU A 1 93 ? -3.115 7.808 10.286 1.00 90.19 93 GLU A CA 1
ATOM 703 C C . GLU A 1 93 ? -2.254 6.577 10.556 1.00 90.19 93 GLU A C 1
ATOM 705 O O . GLU A 1 93 ? -1.079 6.572 10.193 1.00 90.19 93 GLU A O 1
ATOM 710 N N . ILE A 1 94 ? -2.856 5.507 11.079 1.00 90.56 94 ILE A N 1
ATOM 711 C CA . ILE A 1 94 ? -2.173 4.226 11.291 1.00 90.56 94 ILE A CA 1
ATOM 712 C C . ILE A 1 94 ? -1.693 3.652 9.954 1.00 90.56 94 ILE A C 1
ATOM 714 O O . ILE A 1 94 ? -0.537 3.264 9.827 1.00 90.56 94 ILE A O 1
ATOM 718 N N . GLN A 1 95 ? -2.541 3.655 8.922 1.00 91.88 95 GLN A N 1
ATOM 719 C CA . GLN A 1 95 ? -2.159 3.245 7.566 1.00 91.88 95 GLN A CA 1
ATOM 720 C C . GLN A 1 95 ? -0.952 4.035 7.040 1.00 91.88 95 GLN A C 1
ATOM 722 O O . GLN A 1 95 ? -0.057 3.447 6.440 1.00 91.88 95 GLN A O 1
ATOM 727 N N . LYS A 1 96 ? -0.894 5.353 7.279 1.00 89.88 96 LYS A N 1
ATOM 728 C CA . LYS A 1 96 ? 0.259 6.182 6.888 1.00 89.88 96 LYS A CA 1
ATOM 729 C C . LYS A 1 96 ? 1.519 5.839 7.683 1.00 89.88 96 LYS A C 1
ATOM 731 O O . LYS A 1 96 ? 2.586 5.771 7.084 1.00 89.88 96 LYS A O 1
ATOM 736 N N . GLN A 1 97 ? 1.406 5.628 8.993 1.00 89.50 97 GLN A N 1
ATOM 737 C CA . GLN A 1 97 ? 2.538 5.259 9.851 1.00 89.50 97 GLN A CA 1
ATOM 738 C C . GLN A 1 97 ? 3.136 3.915 9.444 1.00 89.50 97 GLN A C 1
ATOM 740 O O . GLN A 1 97 ? 4.341 3.820 9.257 1.00 89.50 97 GLN A O 1
ATOM 745 N N . LEU A 1 98 ? 2.284 2.918 9.206 1.00 89.56 98 LEU A N 1
ATOM 746 C CA . LEU A 1 98 ? 2.691 1.598 8.731 1.00 89.56 98 LEU A CA 1
ATOM 747 C C . LEU A 1 98 ? 3.464 1.666 7.407 1.00 89.56 98 LEU A C 1
ATOM 749 O O . LEU A 1 98 ? 4.464 0.981 7.221 1.00 89.56 98 LEU A O 1
ATOM 753 N N . VAL A 1 99 ? 3.015 2.517 6.482 1.00 88.94 99 VAL A N 1
ATOM 754 C CA . VAL A 1 99 ? 3.702 2.714 5.200 1.00 88.94 99 VAL A CA 1
ATOM 755 C C . VAL A 1 99 ? 5.014 3.472 5.382 1.00 88.94 99 VAL A C 1
ATOM 757 O O . VAL A 1 99 ? 5.988 3.134 4.721 1.00 88.94 99 VAL A O 1
ATOM 760 N N . ALA A 1 100 ? 5.072 4.466 6.270 1.00 87.31 100 ALA A N 1
ATOM 761 C CA . ALA A 1 100 ? 6.316 5.172 6.572 1.00 87.31 100 ALA A CA 1
ATOM 762 C C . ALA A 1 100 ? 7.368 4.217 7.161 1.00 87.31 100 ALA A C 1
ATOM 764 O O . ALA A 1 100 ? 8.483 4.158 6.654 1.00 87.31 100 ALA A O 1
ATOM 765 N N . GLU A 1 101 ? 6.978 3.397 8.138 1.00 87.81 101 GLU A N 1
ATOM 766 C CA . GLU A 1 101 ? 7.840 2.381 8.753 1.00 87.81 101 GLU A CA 1
ATOM 767 C C . GLU A 1 101 ? 8.350 1.366 7.719 1.00 87.81 101 GLU A C 1
ATOM 769 O O . GLU A 1 101 ? 9.536 1.025 7.695 1.00 87.81 101 GLU A O 1
ATOM 774 N N . LEU A 1 102 ? 7.479 0.926 6.805 1.00 85.88 102 LEU A N 1
ATOM 775 C CA . LEU A 1 102 ? 7.878 0.062 5.699 1.00 85.88 102 LEU A CA 1
ATOM 776 C C . LEU A 1 102 ? 8.918 0.743 4.797 1.00 85.88 102 LEU A C 1
ATOM 778 O O . LEU A 1 102 ? 9.926 0.130 4.463 1.00 85.88 102 LEU A O 1
ATOM 782 N N . LEU A 1 103 ? 8.694 1.998 4.400 1.00 82.06 103 LEU A N 1
ATOM 783 C CA . LEU A 1 103 ? 9.598 2.730 3.503 1.00 82.06 103 LEU A CA 1
ATOM 784 C C . LEU A 1 103 ? 10.963 3.042 4.135 1.00 82.06 103 LEU A C 1
ATOM 786 O O . LEU A 1 103 ? 11.959 3.126 3.409 1.00 82.06 103 LEU A O 1
ATOM 790 N N . GLU A 1 104 ? 11.005 3.199 5.459 1.00 80.81 104 GLU A N 1
ATOM 791 C CA . GLU A 1 104 ? 12.237 3.315 6.242 1.00 80.81 104 GLU A CA 1
ATOM 792 C C . GLU A 1 104 ? 12.980 1.978 6.328 1.00 80.81 104 GLU A C 1
ATOM 794 O O . GLU A 1 104 ? 14.202 1.955 6.204 1.00 80.81 104 GLU A O 1
ATOM 799 N N . THR A 1 105 ? 12.252 0.870 6.485 1.00 81.19 105 THR A N 1
ATOM 800 C CA . THR A 1 105 ? 12.832 -0.472 6.665 1.00 81.19 105 THR A CA 1
ATOM 801 C C . THR A 1 105 ? 13.310 -1.099 5.354 1.00 81.19 105 THR A C 1
ATOM 803 O O . THR A 1 105 ? 14.255 -1.885 5.349 1.00 81.19 105 THR A O 1
ATOM 806 N N . VAL A 1 106 ? 12.655 -0.796 4.231 1.00 74.88 106 VAL A N 1
ATOM 807 C CA . VAL A 1 106 ? 12.967 -1.422 2.942 1.00 74.88 106 VAL A CA 1
ATOM 808 C C . VAL A 1 106 ? 14.225 -0.808 2.324 1.00 74.88 106 VAL A C 1
ATOM 810 O O . VAL A 1 106 ? 14.265 0.370 1.960 1.00 74.88 106 VAL A O 1
ATOM 813 N N . GLU A 1 107 ? 15.240 -1.640 2.127 1.00 68.44 107 GLU A N 1
ATOM 814 C CA . GLU A 1 107 ? 16.397 -1.320 1.295 1.00 68.44 107 GLU A CA 1
ATOM 815 C C . GLU A 1 107 ? 16.066 -1.603 -0.178 1.00 68.44 107 GLU A C 1
ATOM 817 O O . GLU A 1 107 ? 15.576 -2.679 -0.528 1.00 68.44 107 GLU A O 1
ATOM 822 N N . ASP A 1 108 ? 16.318 -0.627 -1.056 1.00 65.19 108 ASP A N 1
ATOM 823 C CA . ASP A 1 108 ? 16.234 -0.862 -2.498 1.00 65.19 108 ASP A CA 1
ATOM 824 C C . ASP A 1 108 ? 17.513 -1.600 -2.908 1.00 65.19 108 ASP A C 1
ATOM 826 O O . ASP A 1 108 ? 18.599 -1.023 -2.874 1.00 65.19 108 ASP A O 1
ATOM 830 N N . ILE A 1 109 ? 17.404 -2.869 -3.294 1.00 60.28 109 ILE A N 1
ATOM 831 C CA . ILE A 1 109 ? 18.533 -3.581 -3.894 1.00 60.28 109 ILE A CA 1
ATOM 832 C C . ILE A 1 109 ? 18.642 -3.119 -5.350 1.00 60.28 109 ILE A C 1
ATOM 834 O O . ILE A 1 109 ? 17.712 -3.307 -6.138 1.00 60.28 109 ILE A O 1
ATOM 838 N N . GLU A 1 110 ? 19.774 -2.515 -5.716 1.00 51.91 110 GLU A N 1
ATOM 839 C CA . GLU A 1 110 ? 20.105 -2.274 -7.119 1.00 51.91 110 GLU A CA 1
ATOM 840 C C . GLU A 1 110 ? 20.272 -3.623 -7.820 1.00 51.91 110 GLU A C 1
ATOM 842 O O . GLU A 1 110 ? 21.262 -4.331 -7.634 1.00 51.91 110 GLU A O 1
ATOM 847 N N . TYR A 1 111 ? 19.291 -3.994 -8.640 1.00 47.03 111 TYR A N 1
ATOM 848 C CA . TYR A 1 111 ? 19.479 -5.077 -9.594 1.00 47.03 111 TYR A CA 1
ATOM 849 C C . TYR A 1 111 ? 20.378 -4.556 -10.718 1.00 47.03 111 TYR A C 1
ATOM 851 O O . TYR A 1 111 ? 19.905 -3.936 -11.674 1.00 47.03 111 TYR A O 1
ATOM 859 N N . ALA A 1 112 ? 21.690 -4.759 -10.584 1.00 45.09 112 ALA A N 1
ATOM 860 C CA . ALA A 1 112 ? 22.590 -4.658 -11.722 1.00 45.09 112 ALA A CA 1
ATOM 861 C C . ALA A 1 112 ? 22.193 -5.767 -12.712 1.00 45.09 112 ALA A C 1
ATOM 863 O O . ALA A 1 112 ? 22.160 -6.926 -12.300 1.00 45.09 112 ALA A O 1
ATOM 864 N N . PRO A 1 113 ? 21.861 -5.457 -13.980 1.00 48.75 113 PRO A N 1
ATOM 865 C CA . PRO A 1 113 ? 21.623 -6.495 -14.969 1.00 48.75 113 PRO A CA 1
ATOM 866 C C . PRO A 1 113 ? 22.918 -7.292 -15.124 1.00 48.75 113 PRO A C 1
ATOM 868 O O . PRO A 1 113 ? 23.933 -6.796 -15.616 1.00 48.75 113 PRO A O 1
ATOM 871 N N . ASP A 1 114 ? 22.897 -8.520 -14.635 1.00 49.59 114 ASP A N 1
ATOM 872 C CA . ASP A 1 114 ? 23.982 -9.464 -14.746 1.00 49.59 114 ASP A CA 1
ATOM 873 C C . ASP A 1 114 ? 24.098 -9.933 -16.201 1.00 49.59 114 ASP A C 1
ATOM 875 O O . ASP A 1 114 ? 23.417 -10.846 -16.652 1.00 49.59 114 ASP A O 1
ATOM 879 N N . GLY A 1 115 ? 25.006 -9.306 -16.952 1.00 49.56 115 GLY A N 1
ATOM 880 C CA . GLY A 1 115 ? 25.646 -9.977 -18.084 1.00 49.56 115 GLY A CA 1
ATOM 881 C C . GLY A 1 115 ? 25.201 -9.594 -19.495 1.00 49.56 115 GLY A C 1
ATOM 882 O O . GLY A 1 115 ? 24.983 -10.480 -20.316 1.00 49.56 115 GLY A O 1
ATOM 883 N N . SER A 1 116 ? 25.208 -8.307 -19.847 1.00 39.59 116 SER A N 1
ATOM 884 C CA . SER A 1 116 ? 25.431 -7.919 -21.250 1.00 39.59 116 SER A CA 1
ATOM 885 C C . SER A 1 116 ? 26.827 -7.314 -21.414 1.00 39.59 116 SER A C 1
ATOM 887 O O . SER A 1 116 ? 27.022 -6.114 -21.202 1.00 39.59 116 SER A O 1
ATOM 889 N N . HIS A 1 117 ? 27.787 -8.181 -21.748 1.00 38.16 117 HIS A N 1
ATOM 890 C CA . HIS A 1 117 ? 28.929 -7.811 -22.586 1.00 38.16 117 HIS A CA 1
ATOM 891 C C . HIS A 1 117 ? 28.455 -7.519 -24.012 1.00 38.16 117 HIS A C 1
ATOM 893 O O . HIS A 1 117 ? 27.465 -8.159 -24.437 1.00 38.16 117 HIS A O 1
#